Protein AF-A0A7V0L2V2-F1 (afdb_monomer_lite)

Radius of gyration: 18.56 Å; chains: 1; bounding box: 38×18×70 Å

Sequence (93 aa):
MKPWHVLIFVFLFFSISALQAAEKKVVRVKLQNQPIEVVKRFYKLDPDLLTETPKGGTVDVLVTGGQLKKIKALNLQTSVLIPDAAAFAKTLR

pLDDT: mean 74.45, std 14.94, range [39.34, 89.12]

Foldseek 3Di:
DDPVVVVVVVVVVVVVVVVLFDQWFKKKWAQPPPPPVLVVVLVVLVFAWPDDDPPRGITITTDHPVVVVVNVVSVIDMDTPGRGPVVVVVVVD

Structure (mmCIF, N/CA/C/O backbone):
data_AF-A0A7V0L2V2-F1
#
_entry.id   AF-A0A7V0L2V2-F1
#
loop_
_atom_site.group_PDB
_atom_site.id
_atom_site.type_symbol
_atom_site.label_atom_id
_atom_site.label_alt_id
_atom_site.label_comp_id
_atom_site.label_asym_id
_atom_site.label_entity_id
_atom_site.label_seq_id
_atom_site.pdbx_PDB_ins_code
_atom_site.Cartn_x
_atom_site.Cartn_y
_atom_site.Cartn_z
_atom_site.occupancy
_atom_site.B_iso_or_equiv
_atom_site.auth_seq_id
_atom_site.auth_comp_id
_atom_site.auth_asym_id
_atom_site.auth_atom_id
_atom_site.pdbx_PDB_model_num
ATOM 1 N N . MET A 1 1 ? -0.075 1.539 -54.232 1.00 48.47 1 MET A N 1
ATOM 2 C CA . MET A 1 1 ? -0.077 2.397 -53.026 1.00 48.47 1 MET A CA 1
ATOM 3 C C . MET A 1 1 ? -0.139 1.474 -51.813 1.00 48.47 1 MET A C 1
ATOM 5 O O . MET A 1 1 ? -1.118 0.759 -51.666 1.00 48.47 1 MET A O 1
ATOM 9 N N . LYS A 1 2 ? 0.975 1.331 -51.078 1.00 52.41 2 LYS A N 1
ATOM 10 C CA . LYS A 1 2 ? 1.199 0.271 -50.073 1.00 52.41 2 LYS A CA 1
ATOM 11 C C . LYS A 1 2 ? 0.748 0.747 -48.680 1.00 52.41 2 LYS A C 1
ATOM 13 O O . LYS A 1 2 ? 1.234 1.789 -48.247 1.00 52.41 2 LYS A O 1
ATOM 18 N N . PRO A 1 3 ? -0.093 -0.006 -47.948 1.00 54.25 3 PRO A N 1
ATOM 19 C CA . PRO A 1 3 ? -0.592 0.352 -46.616 1.00 54.25 3 PRO A CA 1
ATOM 20 C C . PRO A 1 3 ? 0.463 0.101 -45.519 1.00 54.25 3 PRO A C 1
ATOM 22 O O . PRO A 1 3 ? 0.165 -0.424 -44.451 1.00 54.25 3 PRO A O 1
ATOM 25 N N . TRP A 1 4 ? 1.731 0.433 -45.782 1.00 52.62 4 TRP A N 1
ATOM 26 C CA . TRP A 1 4 ? 2.852 0.104 -44.893 1.00 52.62 4 TRP A CA 1
ATOM 27 C C . TRP A 1 4 ? 2.882 1.000 -43.642 1.00 52.62 4 TRP A C 1
ATOM 29 O O . TRP A 1 4 ? 3.365 0.597 -42.589 1.00 52.62 4 TRP A O 1
ATOM 39 N N . HIS A 1 5 ? 2.313 2.205 -43.712 1.00 56.41 5 HIS A N 1
ATOM 40 C CA . HIS A 1 5 ? 2.392 3.179 -42.617 1.00 56.41 5 HIS A CA 1
ATOM 41 C C . HIS A 1 5 ? 1.417 2.915 -41.458 1.00 56.41 5 HIS A C 1
ATOM 43 O O . HIS A 1 5 ? 1.651 3.393 -40.352 1.00 56.41 5 HIS A O 1
ATOM 49 N N . VAL A 1 6 ? 0.362 2.120 -41.669 1.00 56.91 6 VAL A N 1
ATOM 50 C CA . VAL A 1 6 ? -0.649 1.852 -40.628 1.00 56.91 6 VAL A CA 1
ATOM 51 C C . VAL A 1 6 ? -0.130 0.856 -39.583 1.00 56.91 6 VAL A C 1
ATOM 53 O O . VAL A 1 6 ? -0.382 1.018 -38.393 1.00 56.91 6 VAL A O 1
ATOM 56 N N . LEU A 1 7 ? 0.673 -0.129 -39.998 1.00 53.81 7 LEU A N 1
ATOM 57 C CA . LEU A 1 7 ? 1.238 -1.148 -39.101 1.00 53.81 7 LEU A CA 1
ATOM 58 C C . LEU A 1 7 ? 2.255 -0.578 -38.098 1.00 53.81 7 LEU A C 1
ATOM 60 O O . LEU A 1 7 ? 2.359 -1.073 -36.978 1.00 53.81 7 LEU A O 1
ATOM 64 N N . ILE A 1 8 ? 2.969 0.487 -38.470 1.00 57.38 8 ILE A N 1
ATOM 65 C CA . ILE A 1 8 ? 4.005 1.102 -37.625 1.00 57.38 8 ILE A CA 1
ATOM 66 C C . ILE A 1 8 ? 3.377 1.880 -36.455 1.00 57.38 8 ILE A C 1
ATOM 68 O O . ILE A 1 8 ? 3.891 1.835 -35.338 1.00 57.38 8 ILE A O 1
ATOM 72 N N . PHE A 1 9 ? 2.230 2.532 -36.668 1.00 53.19 9 PHE A N 1
ATOM 73 C CA . PHE A 1 9 ? 1.543 3.294 -35.617 1.00 53.19 9 PHE A CA 1
ATOM 74 C C . PHE A 1 9 ? 0.949 2.407 -34.514 1.00 53.19 9 PHE A C 1
ATOM 76 O O . PHE A 1 9 ? 0.969 2.786 -33.343 1.00 53.19 9 PHE A O 1
ATOM 83 N N . VAL A 1 10 ? 0.477 1.206 -34.858 1.00 55.44 10 VAL A N 1
ATOM 84 C CA . VAL A 1 10 ? -0.078 0.257 -33.877 1.00 55.44 10 VAL A CA 1
ATOM 85 C C . VAL A 1 10 ? 1.021 -0.313 -32.968 1.00 55.44 10 VAL A C 1
ATOM 87 O O . VAL A 1 10 ? 0.808 -0.471 -31.767 1.00 55.44 10 VAL A O 1
ATOM 90 N N . PHE A 1 11 ? 2.223 -0.552 -33.504 1.00 52.00 11 PHE A N 1
ATOM 91 C CA . PHE A 1 11 ? 3.349 -1.088 -32.727 1.00 52.00 11 PHE A CA 1
ATOM 92 C C . PHE A 1 11 ? 3.929 -0.075 -31.724 1.00 52.00 11 PHE A C 1
ATOM 94 O O . PHE A 1 11 ? 4.327 -0.440 -30.615 1.00 52.00 11 PHE A O 1
ATOM 101 N N . LEU A 1 12 ? 3.934 1.212 -32.085 1.00 53.44 12 LEU A N 1
ATOM 102 C CA . LEU A 1 12 ? 4.422 2.287 -31.216 1.00 53.44 12 LEU A CA 1
ATOM 103 C C . LEU A 1 12 ? 3.475 2.576 -30.044 1.00 53.44 12 LEU A C 1
ATOM 105 O O . LEU A 1 12 ? 3.948 2.841 -28.942 1.00 53.44 12 LEU A O 1
ATOM 109 N N . PHE A 1 13 ? 2.159 2.446 -30.231 1.00 49.81 13 PHE A N 1
ATOM 110 C CA . PHE A 1 13 ? 1.197 2.644 -29.140 1.00 49.81 13 PHE A CA 1
ATOM 111 C C . PHE A 1 13 ? 1.240 1.513 -28.097 1.00 49.81 13 PHE A C 1
ATOM 113 O O . PHE A 1 13 ? 1.104 1.770 -26.902 1.00 49.81 13 PHE A O 1
ATOM 120 N N . PHE A 1 14 ? 1.501 0.272 -28.525 1.00 47.97 14 PHE A N 1
ATOM 121 C CA . PHE A 1 14 ? 1.580 -0.885 -27.623 1.00 47.97 14 PHE A CA 1
ATOM 122 C C . PHE A 1 14 ? 2.814 -0.866 -26.706 1.00 47.97 14 PHE A C 1
ATOM 124 O O . PHE A 1 14 ? 2.770 -1.399 -25.598 1.00 47.97 14 PHE A O 1
ATOM 131 N N . SER A 1 15 ? 3.903 -0.215 -27.128 1.00 40.69 15 SER A N 1
ATOM 132 C CA . SER A 1 15 ? 5.137 -0.132 -26.331 1.00 40.69 15 SER A CA 1
ATOM 133 C C . SER A 1 15 ? 5.054 0.855 -25.156 1.00 40.69 15 SER A C 1
ATOM 135 O O . SER A 1 15 ? 5.777 0.697 -24.176 1.00 40.69 15 SER A O 1
ATOM 137 N N . ILE A 1 16 ? 4.167 1.857 -25.202 1.00 50.22 16 ILE A N 1
ATOM 138 C CA . ILE A 1 16 ? 4.101 2.907 -24.165 1.00 50.22 16 ILE A CA 1
ATOM 139 C C . ILE A 1 16 ? 3.335 2.417 -22.923 1.00 50.22 16 ILE A C 1
ATOM 141 O O . ILE A 1 16 ? 3.682 2.755 -21.790 1.00 50.22 16 ILE A O 1
ATOM 145 N N . SER A 1 17 ? 2.320 1.567 -23.103 1.00 39.34 17 SER A N 1
ATOM 146 C CA . SER A 1 17 ? 1.475 1.092 -21.996 1.00 39.34 17 SER A CA 1
ATOM 147 C C . SER A 1 17 ? 2.166 0.091 -21.064 1.00 39.34 17 SER A C 1
ATOM 149 O O . SER A 1 17 ? 1.749 -0.049 -19.915 1.00 39.34 17 SER A O 1
ATOM 151 N N . ALA A 1 18 ? 3.240 -0.567 -21.509 1.00 47.56 18 ALA A N 1
ATOM 152 C CA . ALA A 1 18 ? 3.996 -1.500 -20.673 1.00 47.56 18 ALA A CA 1
ATOM 153 C C . ALA A 1 18 ? 4.837 -0.791 -19.595 1.00 47.56 18 ALA A C 1
ATOM 155 O O . ALA A 1 18 ? 5.084 -1.367 -18.537 1.00 47.56 18 ALA A O 1
ATOM 156 N N . LEU A 1 19 ? 5.234 0.469 -19.820 1.00 48.97 19 LEU A N 1
ATOM 157 C CA . LEU A 1 19 ? 6.080 1.210 -18.880 1.00 48.97 19 LEU A CA 1
ATOM 158 C C . LEU A 1 19 ? 5.280 1.804 -17.709 1.00 48.97 19 LEU A C 1
ATOM 160 O O . LEU A 1 19 ? 5.752 1.824 -16.577 1.00 48.97 19 LEU A O 1
ATOM 164 N N . GLN A 1 20 ? 4.028 2.210 -17.945 1.00 45.69 20 GLN A N 1
ATOM 165 C CA . GLN A 1 20 ? 3.149 2.729 -16.887 1.00 45.69 20 GLN A CA 1
ATOM 166 C C . GLN A 1 20 ? 2.575 1.644 -15.963 1.00 45.69 20 GLN A C 1
ATOM 168 O O . GLN A 1 20 ? 2.111 1.954 -14.864 1.00 45.69 20 GLN A O 1
ATOM 173 N N . ALA A 1 21 ? 2.592 0.377 -16.382 1.00 50.28 21 ALA A N 1
ATOM 174 C CA . ALA A 1 21 ? 1.961 -0.717 -15.646 1.00 50.28 21 ALA A CA 1
ATOM 175 C C . ALA A 1 21 ? 2.791 -1.237 -14.453 1.00 50.28 21 ALA A C 1
ATOM 177 O O . ALA A 1 21 ? 2.245 -1.949 -13.611 1.00 50.28 21 ALA A O 1
ATOM 178 N N . ALA A 1 22 ? 4.073 -0.871 -14.339 1.00 58.44 22 ALA A N 1
ATOM 179 C CA . ALA A 1 22 ? 4.986 -1.482 -13.367 1.00 58.44 22 ALA A CA 1
ATOM 180 C C . ALA A 1 22 ? 5.802 -0.496 -12.510 1.00 58.44 22 ALA A C 1
ATOM 182 O O . ALA A 1 22 ? 6.713 -0.925 -11.804 1.00 58.44 22 ALA A O 1
ATOM 183 N N . GLU A 1 23 ? 5.482 0.803 -12.501 1.00 72.94 23 GLU A N 1
ATOM 184 C CA . GLU A 1 23 ? 6.066 1.714 -11.508 1.00 72.94 23 GLU A CA 1
ATOM 185 C C . GLU A 1 23 ? 5.490 1.405 -10.121 1.00 72.94 23 GLU A C 1
ATOM 187 O O . GLU A 1 23 ? 4.381 1.828 -9.763 1.00 72.94 23 GLU A O 1
ATOM 192 N N . LYS A 1 24 ? 6.245 0.632 -9.337 1.00 83.81 24 LYS A N 1
ATOM 193 C CA . LYS A 1 24 ? 5.960 0.412 -7.921 1.00 83.81 24 LYS A CA 1
ATOM 194 C C . LYS A 1 24 ? 6.392 1.643 -7.125 1.00 83.81 24 LYS A C 1
ATOM 196 O O . LYS A 1 24 ? 7.496 2.156 -7.304 1.00 83.81 24 LYS A O 1
ATOM 201 N N . LYS A 1 25 ? 5.517 2.109 -6.240 1.00 87.75 25 LYS A N 1
ATOM 202 C CA . LYS A 1 25 ? 5.697 3.304 -5.407 1.00 87.75 25 LYS A CA 1
ATOM 203 C C . LYS A 1 25 ? 5.590 2.900 -3.952 1.00 87.75 25 LYS A C 1
ATOM 205 O O . LYS A 1 25 ? 4.762 2.055 -3.621 1.00 87.75 25 LYS A O 1
ATOM 210 N N . VAL A 1 26 ? 6.384 3.516 -3.088 1.00 87.38 26 VAL A N 1
ATOM 211 C CA . VAL A 1 26 ? 6.227 3.339 -1.642 1.00 87.38 26 VAL A CA 1
ATOM 212 C C . VAL A 1 26 ? 5.340 4.447 -1.115 1.00 87.38 26 VAL A C 1
ATOM 214 O O . VAL A 1 26 ? 5.619 5.635 -1.306 1.00 87.38 26 VAL A O 1
ATOM 217 N N . VAL A 1 27 ? 4.257 4.055 -0.461 1.00 88.56 27 VAL A N 1
ATOM 218 C CA . VAL A 1 27 ? 3.228 4.957 0.038 1.00 88.56 27 VAL A CA 1
ATOM 219 C C . VAL A 1 27 ? 2.993 4.667 1.507 1.00 88.56 27 VAL A C 1
ATOM 221 O O . VAL A 1 27 ? 2.721 3.538 1.891 1.00 88.56 27 VAL A O 1
ATOM 224 N N . ARG A 1 28 ? 3.049 5.710 2.327 1.00 89.12 28 ARG A N 1
ATOM 225 C CA . ARG A 1 28 ? 2.620 5.670 3.718 1.00 89.12 28 ARG A CA 1
ATOM 226 C C . ARG A 1 28 ? 1.117 5.849 3.784 1.00 89.12 28 ARG A C 1
ATOM 228 O O . ARG A 1 28 ? 0.596 6.862 3.320 1.00 89.12 28 ARG A O 1
ATOM 235 N N . VAL A 1 29 ? 0.425 4.899 4.388 1.00 88.62 29 VAL A N 1
ATOM 236 C CA . VAL A 1 29 ? -1.023 4.916 4.589 1.00 88.62 29 VAL A CA 1
ATOM 237 C C . VAL A 1 29 ? -1.300 5.079 6.073 1.00 88.62 29 VAL A C 1
ATOM 239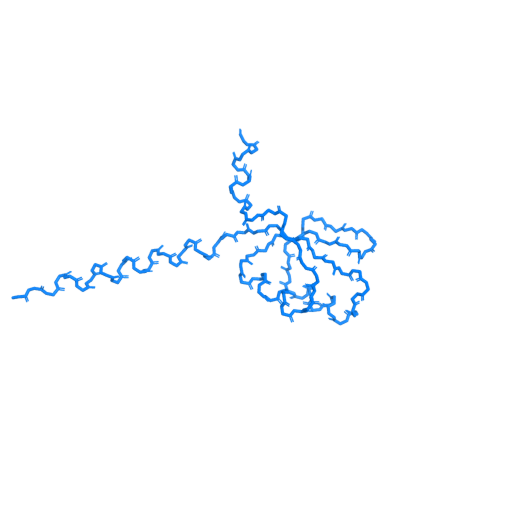 O O . VAL A 1 29 ? -0.838 4.288 6.893 1.00 88.62 29 VAL A O 1
ATOM 242 N N . LYS A 1 30 ? -2.055 6.114 6.443 1.00 87.69 30 LYS A N 1
ATOM 243 C CA . LYS A 1 30 ? -2.460 6.338 7.831 1.00 87.69 30 LYS A CA 1
ATOM 244 C C . LYS A 1 30 ? -3.760 5.592 8.114 1.00 87.69 30 LYS A C 1
ATOM 246 O O . LYS A 1 30 ? -4.815 5.955 7.598 1.00 87.69 30 LYS A O 1
ATOM 251 N N . LEU A 1 31 ? -3.661 4.561 8.948 1.00 84.75 31 LEU A N 1
ATOM 252 C CA . LEU A 1 31 ? -4.796 3.756 9.410 1.00 84.75 31 LEU A CA 1
ATOM 253 C C . LEU A 1 31 ? -5.314 4.220 10.782 1.00 84.75 31 LEU A C 1
ATOM 255 O O . LEU A 1 31 ? -6.386 3.798 11.212 1.00 84.75 31 LEU A O 1
ATOM 259 N N . GLN A 1 32 ? -4.595 5.132 11.444 1.00 84.44 32 GLN A N 1
ATOM 260 C CA . GLN A 1 32 ? -5.004 5.702 12.724 1.00 84.44 32 GLN A CA 1
ATOM 261 C C . GLN A 1 32 ? -6.367 6.395 12.623 1.00 84.44 32 GLN A C 1
ATOM 263 O O . GLN A 1 32 ? -6.582 7.208 11.723 1.00 84.44 32 GLN A O 1
ATOM 268 N N . ASN A 1 33 ? -7.248 6.134 13.592 1.00 82.31 33 ASN A N 1
ATOM 269 C CA . ASN A 1 33 ? -8.594 6.713 13.693 1.00 82.31 33 ASN A CA 1
ATOM 270 C C . ASN A 1 33 ? -9.499 6.434 12.479 1.00 82.31 33 ASN A C 1
ATOM 272 O O . ASN A 1 33 ? -10.508 7.112 12.298 1.00 82.31 33 ASN A O 1
ATOM 276 N N . GLN A 1 34 ? -9.153 5.447 11.647 1.00 85.00 34 GLN A N 1
ATOM 277 C CA . GLN A 1 34 ? -9.995 5.025 10.535 1.00 85.00 34 GLN A CA 1
ATOM 278 C C . GLN A 1 34 ? -11.032 3.998 11.002 1.00 85.00 34 GLN A C 1
ATOM 280 O O . GLN A 1 34 ? -10.754 3.208 11.910 1.00 85.00 34 GLN A O 1
ATOM 285 N N . PRO A 1 35 ? -12.224 3.959 10.379 1.00 86.81 35 PRO A N 1
ATOM 286 C CA . PRO A 1 35 ? -13.219 2.947 10.694 1.00 86.81 35 PRO A CA 1
ATOM 287 C C . PRO A 1 35 ? -12.649 1.545 10.464 1.00 86.81 35 PRO A C 1
ATOM 289 O O . PRO A 1 35 ? -12.005 1.286 9.444 1.00 86.81 35 PRO A O 1
ATOM 292 N N . ILE A 1 36 ? -12.952 0.611 11.370 1.00 84.50 36 ILE A N 1
ATOM 293 C CA . ILE A 1 36 ? -12.477 -0.784 11.298 1.00 84.50 36 ILE A CA 1
ATOM 294 C C . ILE A 1 36 ? -12.815 -1.421 9.940 1.00 84.50 36 ILE A C 1
ATOM 296 O O . ILE A 1 36 ? -12.038 -2.210 9.406 1.00 84.50 36 ILE A O 1
ATOM 300 N N . GLU A 1 37 ? -13.957 -1.068 9.348 1.00 86.94 37 GLU A N 1
ATOM 301 C CA . GLU A 1 37 ? -14.361 -1.570 8.035 1.00 86.94 37 GLU 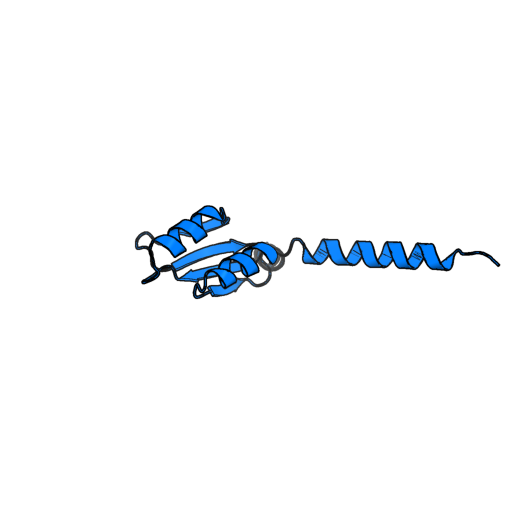A CA 1
ATOM 302 C C . GLU A 1 37 ? -13.426 -1.108 6.906 1.00 86.94 37 GLU A C 1
ATOM 304 O O . GLU A 1 37 ? -13.064 -1.906 6.041 1.00 86.94 37 GLU A O 1
ATOM 309 N N . VAL A 1 38 ? -12.980 0.150 6.938 1.00 85.69 38 VAL A N 1
ATOM 310 C CA . VAL A 1 38 ? -12.035 0.709 5.958 1.00 85.69 38 VAL A CA 1
ATOM 311 C C . VAL A 1 38 ? -10.677 0.027 6.095 1.00 85.69 38 VAL A C 1
ATOM 313 O O . VAL A 1 38 ? -10.089 -0.384 5.096 1.00 85.69 38 VAL A O 1
ATOM 316 N N . VAL A 1 39 ? -10.223 -0.183 7.332 1.00 84.75 39 VAL A N 1
ATOM 317 C CA . VAL A 1 39 ? -8.978 -0.905 7.629 1.00 84.75 39 VAL A CA 1
ATOM 318 C C . VAL A 1 39 ? -9.050 -2.351 7.124 1.00 84.75 39 VAL A C 1
ATOM 320 O O . VAL A 1 39 ? -8.137 -2.818 6.448 1.00 84.75 39 VAL A O 1
ATOM 323 N N . LYS A 1 40 ? -10.168 -3.055 7.347 1.00 84.56 40 LYS A N 1
ATOM 324 C CA . LYS A 1 40 ? -10.381 -4.404 6.795 1.00 84.56 40 LYS A CA 1
ATOM 325 C C . LYS A 1 40 ? -10.359 -4.414 5.267 1.00 84.56 40 LYS A C 1
ATOM 327 O O . LYS A 1 40 ? -9.773 -5.316 4.677 1.00 84.56 40 LYS A O 1
ATOM 332 N N . ARG A 1 41 ? -10.993 -3.434 4.613 1.00 86.06 41 ARG A N 1
ATOM 333 C CA . ARG A 1 41 ? -10.972 -3.307 3.145 1.00 86.06 41 ARG A CA 1
ATOM 334 C C . ARG A 1 41 ? -9.566 -3.037 2.622 1.00 86.06 41 ARG A C 1
ATOM 336 O O . ARG A 1 41 ? -9.216 -3.590 1.590 1.00 86.06 41 ARG A O 1
ATOM 343 N N . PHE A 1 42 ? -8.769 -2.249 3.339 1.00 86.25 42 PHE A N 1
ATOM 344 C CA . PHE A 1 42 ? -7.371 -2.000 3.006 1.00 86.25 42 PHE A CA 1
ATOM 345 C C . PHE A 1 42 ? -6.539 -3.286 3.026 1.00 86.25 42 PHE A C 1
ATOM 347 O O . PHE A 1 42 ? -5.915 -3.601 2.020 1.00 86.25 42 PHE A O 1
ATOM 354 N N . TYR A 1 43 ? -6.603 -4.081 4.099 1.00 83.56 43 TYR A N 1
ATOM 355 C CA . TYR A 1 43 ? -5.879 -5.360 4.159 1.00 83.56 43 TYR A CA 1
ATOM 356 C C . TYR A 1 43 ? -6.399 -6.396 3.150 1.00 83.56 43 TYR A C 1
ATOM 358 O O . TYR A 1 43 ? -5.624 -7.193 2.637 1.00 83.56 43 TYR A O 1
ATOM 366 N N . LYS A 1 44 ? -7.685 -6.348 2.773 1.00 85.94 44 LYS A N 1
ATOM 367 C CA . LYS A 1 44 ? -8.233 -7.174 1.677 1.00 85.94 44 LYS A CA 1
ATOM 368 C C . LYS A 1 44 ? -7.665 -6.839 0.294 1.00 85.94 44 LYS A C 1
ATOM 370 O O . LYS A 1 44 ? -7.845 -7.636 -0.621 1.00 85.94 44 LYS A O 1
ATOM 375 N N . LEU A 1 45 ? -7.040 -5.673 0.109 1.00 80.56 45 LEU A N 1
ATOM 376 C CA . LEU A 1 45 ? -6.365 -5.331 -1.148 1.00 80.56 45 LEU A CA 1
ATOM 377 C C . LEU A 1 45 ? -5.019 -6.051 -1.313 1.00 80.56 45 LEU A C 1
ATOM 379 O O . LEU A 1 45 ? -4.399 -5.871 -2.361 1.00 80.56 45 LEU A O 1
ATOM 383 N N . ASP A 1 46 ? -4.600 -6.816 -0.299 1.00 79.69 46 ASP A N 1
ATOM 384 C CA . ASP A 1 46 ? -3.315 -7.513 -0.219 1.00 79.69 46 ASP A CA 1
ATOM 385 C C . ASP A 1 46 ? -2.132 -6.597 -0.604 1.00 79.69 46 ASP A C 1
ATOM 387 O O . ASP A 1 46 ? -1.429 -6.839 -1.591 1.00 79.69 46 ASP A O 1
ATOM 391 N N . PRO A 1 47 ? -1.987 -5.432 0.067 1.00 78.94 47 PRO A N 1
ATOM 392 C CA . PRO A 1 47 ? -0.887 -4.521 -0.215 1.00 78.94 47 PRO A CA 1
ATOM 393 C C . PRO A 1 47 ? 0.438 -5.133 0.253 1.00 78.94 47 PRO A C 1
ATOM 395 O O . PRO A 1 47 ? 0.498 -5.748 1.310 1.00 78.94 47 PRO A O 1
ATOM 398 N N . ASP A 1 48 ? 1.511 -4.912 -0.503 1.00 84.00 48 ASP A N 1
ATOM 399 C CA . ASP A 1 48 ? 2.849 -5.397 -0.154 1.00 84.00 48 ASP A CA 1
ATOM 400 C C . ASP A 1 48 ? 3.419 -4.521 0.980 1.00 84.00 48 ASP A C 1
ATOM 402 O O . ASP A 1 48 ? 3.800 -3.364 0.768 1.00 84.00 48 ASP A O 1
ATOM 406 N N . LEU A 1 49 ? 3.341 -5.016 2.217 1.00 80.88 49 LEU A N 1
ATOM 407 C CA . LEU A 1 49 ? 3.651 -4.266 3.435 1.00 80.88 49 LEU A CA 1
ATOM 408 C C . LEU A 1 49 ? 5.169 -4.213 3.654 1.00 80.88 49 LEU A C 1
ATOM 410 O O . LEU A 1 49 ? 5.815 -5.239 3.840 1.00 80.88 49 LEU A O 1
ATOM 414 N N . LEU A 1 50 ? 5.744 -3.007 3.673 1.00 79.56 50 LEU A N 1
ATOM 415 C CA . LEU A 1 50 ? 7.173 -2.802 3.938 1.00 79.56 50 LEU A CA 1
ATOM 416 C C . LEU A 1 50 ? 7.452 -2.579 5.423 1.00 79.56 50 LEU A C 1
ATOM 418 O O . LEU A 1 50 ? 8.461 -3.043 5.948 1.00 79.56 50 LEU A O 1
ATOM 422 N N . THR A 1 51 ? 6.561 -1.857 6.103 1.00 75.69 51 THR A N 1
ATOM 423 C CA . THR A 1 51 ? 6.612 -1.672 7.553 1.00 75.69 51 THR A CA 1
ATOM 424 C C . THR A 1 51 ? 5.207 -1.641 8.132 1.00 75.69 51 THR A C 1
ATOM 426 O O . THR A 1 51 ? 4.368 -0.814 7.772 1.00 75.69 51 THR A O 1
ATOM 429 N N . GLU A 1 52 ? 4.965 -2.524 9.094 1.00 64.88 52 GLU A N 1
ATOM 430 C CA . GLU A 1 52 ? 3.787 -2.475 9.949 1.00 64.88 52 GLU A CA 1
ATOM 431 C C . GLU A 1 52 ? 4.180 -1.800 11.263 1.00 64.88 52 GLU A C 1
ATOM 433 O O . GLU A 1 52 ? 5.003 -2.322 12.017 1.00 64.88 52 GLU A O 1
ATOM 438 N N . THR A 1 53 ? 3.623 -0.622 11.571 1.00 60.75 53 THR A N 1
ATOM 439 C CA . THR A 1 53 ? 3.760 -0.126 12.946 1.00 60.75 53 THR A CA 1
ATOM 440 C C . THR A 1 53 ? 2.832 -0.923 13.866 1.00 60.75 53 THR A C 1
ATOM 442 O O . THR A 1 53 ? 1.627 -0.987 13.611 1.00 60.75 53 THR A O 1
ATOM 445 N N . PRO A 1 54 ? 3.332 -1.449 15.000 1.00 53.97 54 PRO A N 1
ATOM 446 C CA . PRO A 1 54 ? 2.579 -2.340 15.891 1.00 53.97 54 PRO A CA 1
ATOM 447 C C . PRO A 1 54 ? 1.391 -1.675 16.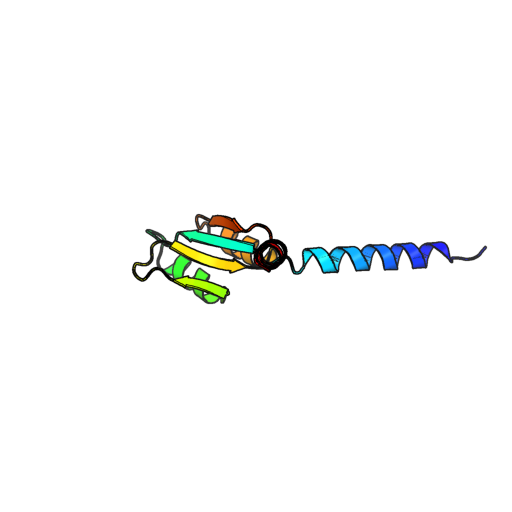613 1.00 53.97 54 PRO A C 1
ATOM 449 O O . PRO A 1 54 ? 0.710 -2.311 17.409 1.00 53.97 54 PRO A O 1
ATOM 452 N N . LYS A 1 55 ? 1.124 -0.387 16.362 1.00 56.28 55 LYS A N 1
ATOM 453 C CA . LYS A 1 55 ? 0.055 0.394 17.005 1.00 56.28 55 LYS A CA 1
ATOM 454 C C . LYS A 1 55 ? -0.916 1.034 16.008 1.00 56.28 55 LYS A C 1
ATOM 456 O O . LYS A 1 55 ? -1.440 2.111 16.276 1.00 56.28 55 LYS A O 1
ATOM 461 N N . GLY A 1 56 ? -1.132 0.402 14.848 1.00 60.72 56 GLY A N 1
ATOM 462 C CA . GLY A 1 56 ? -2.225 0.750 13.924 1.00 60.72 56 GLY A CA 1
ATOM 463 C C . GLY A 1 56 ? -2.199 2.190 13.396 1.00 60.72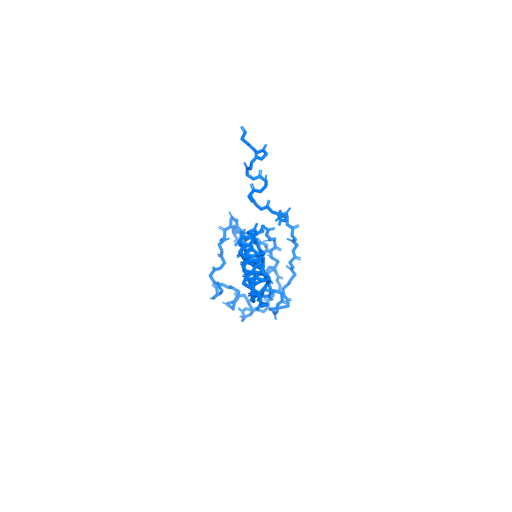 56 GLY A C 1
ATOM 464 O O . GLY A 1 56 ? -3.228 2.716 12.980 1.00 60.72 56 GLY A O 1
ATOM 465 N N . GLY A 1 57 ? -1.042 2.852 13.456 1.00 73.94 57 GLY A N 1
ATOM 466 C CA . GLY A 1 57 ? -0.926 4.276 13.171 1.00 73.94 57 GLY A CA 1
ATOM 467 C C . GLY A 1 57 ? -0.750 4.538 11.681 1.00 73.94 57 GLY A C 1
ATOM 468 O O . GLY A 1 57 ? -1.591 5.154 11.021 1.00 73.94 57 GLY A O 1
ATOM 469 N N . THR A 1 58 ? 0.361 4.044 11.147 1.00 83.81 58 THR A N 1
ATOM 470 C CA . THR A 1 58 ? 0.791 4.259 9.764 1.00 83.81 58 THR A CA 1
ATOM 471 C C . THR A 1 58 ? 1.497 3.024 9.235 1.00 83.81 58 THR A C 1
ATOM 473 O O . THR A 1 58 ? 2.322 2.436 9.931 1.00 83.81 58 THR A O 1
ATOM 476 N N . VAL A 1 59 ? 1.203 2.653 8.001 1.00 86.94 59 VAL A N 1
ATOM 477 C CA . VAL A 1 59 ? 1.774 1.477 7.348 1.00 86.94 59 VAL A CA 1
ATOM 478 C C . VAL A 1 59 ? 2.415 1.933 6.049 1.00 86.94 59 VAL A C 1
ATOM 480 O O . VAL A 1 59 ? 1.766 2.642 5.276 1.00 86.94 59 VAL A O 1
ATOM 483 N N . ASP A 1 60 ? 3.670 1.564 5.811 1.00 88.12 60 ASP A N 1
ATOM 484 C CA . ASP A 1 60 ? 4.317 1.845 4.531 1.00 88.12 60 ASP A CA 1
ATOM 485 C C . ASP A 1 60 ? 4.121 0.640 3.614 1.00 88.12 60 ASP A C 1
ATOM 487 O O . ASP A 1 60 ? 4.425 -0.495 3.981 1.00 88.12 60 ASP A O 1
ATOM 491 N N . VAL A 1 61 ? 3.582 0.890 2.423 1.00 88.56 61 VAL A N 1
ATOM 492 C CA . VAL A 1 61 ? 3.201 -0.147 1.464 1.00 88.56 61 VAL A CA 1
ATOM 493 C C . VAL A 1 61 ? 3.810 0.110 0.100 1.00 88.56 61 VAL A C 1
ATOM 495 O O . VAL A 1 61 ? 3.828 1.244 -0.389 1.00 88.56 61 VAL A O 1
ATOM 498 N N . LEU A 1 62 ? 4.290 -0.953 -0.532 1.00 88.00 62 LEU A N 1
ATOM 499 C CA . LEU A 1 62 ? 4.711 -0.958 -1.919 1.00 88.00 62 LEU A CA 1
ATOM 500 C C . LEU A 1 62 ? 3.489 -1.232 -2.797 1.00 88.00 62 LEU A C 1
ATOM 502 O O . LEU A 1 62 ? 2.851 -2.278 -2.722 1.00 88.00 62 LEU A O 1
ATOM 506 N N . VAL A 1 63 ? 3.130 -0.264 -3.630 1.00 86.81 63 VAL A N 1
ATOM 507 C CA . VAL A 1 63 ? 1.902 -0.320 -4.426 1.00 86.81 63 VAL A CA 1
ATOM 508 C C . VAL A 1 63 ? 2.159 0.100 -5.859 1.00 86.81 63 VAL A C 1
ATOM 510 O O . VAL A 1 63 ? 2.938 1.007 -6.145 1.00 86.81 63 VAL A O 1
ATOM 513 N N . THR A 1 64 ? 1.462 -0.542 -6.786 1.00 85.56 64 THR A N 1
ATOM 514 C CA . THR A 1 64 ? 1.396 -0.081 -8.178 1.00 85.56 64 THR A CA 1
ATOM 515 C C . THR A 1 64 ? 0.476 1.135 -8.305 1.00 85.56 64 THR A C 1
ATOM 517 O O . THR A 1 64 ? -0.377 1.388 -7.447 1.00 85.56 64 THR A O 1
ATOM 520 N N . GLY A 1 65 ? 0.565 1.869 -9.419 1.00 80.44 65 GLY A N 1
ATOM 521 C CA . GLY A 1 65 ? -0.360 2.976 -9.705 1.00 80.44 65 GLY A CA 1
ATOM 522 C C . GLY A 1 65 ? -1.844 2.571 -9.659 1.00 80.44 65 GLY A C 1
ATOM 523 O O . GLY A 1 65 ? -2.685 3.344 -9.197 1.00 80.44 65 GLY A O 1
ATOM 524 N N . GLY A 1 66 ? -2.172 1.339 -10.070 1.00 83.56 66 GLY A N 1
ATOM 525 C CA . GLY A 1 66 ? -3.529 0.789 -9.988 1.00 83.56 66 GLY A CA 1
ATOM 526 C C . GLY A 1 66 ? -3.997 0.536 -8.550 1.00 83.56 66 GLY A C 1
ATOM 527 O O . GLY A 1 66 ? -5.122 0.892 -8.196 1.00 83.56 66 GLY A O 1
ATOM 528 N N . GLN A 1 67 ? -3.134 -0.020 -7.697 1.00 83.69 67 GLN A N 1
ATOM 529 C CA . GLN A 1 67 ? -3.432 -0.226 -6.273 1.00 83.69 67 GLN A CA 1
ATOM 530 C C . GLN A 1 67 ? -3.532 1.099 -5.513 1.00 83.69 67 GLN A C 1
ATOM 532 O O . GLN A 1 67 ? -4.441 1.266 -4.703 1.00 83.69 67 GLN A O 1
ATOM 537 N N . LEU A 1 68 ? -2.684 2.082 -5.830 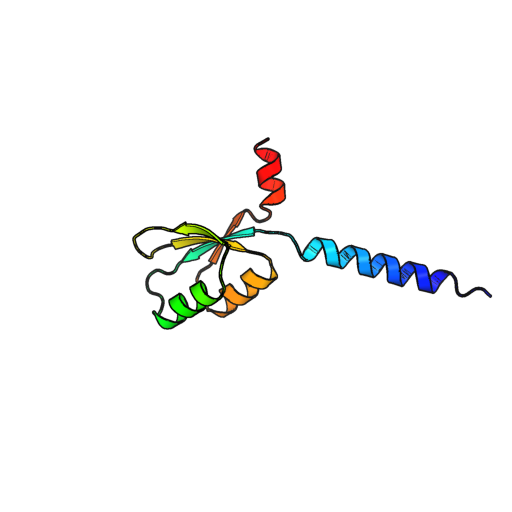1.00 84.44 68 LEU A N 1
ATOM 538 C CA . LEU A 1 68 ? -2.758 3.414 -5.231 1.00 84.44 68 LEU A CA 1
ATOM 539 C C . LEU A 1 68 ? -4.116 4.083 -5.489 1.00 84.44 68 LEU A C 1
ATOM 541 O O . LEU A 1 68 ? -4.678 4.694 -4.582 1.00 84.44 68 LEU A O 1
ATOM 545 N N . LYS A 1 69 ? -4.684 3.933 -6.695 1.00 86.00 69 LYS A N 1
ATOM 546 C CA . LYS A 1 69 ? -6.046 4.412 -6.991 1.00 86.00 69 LYS A CA 1
ATOM 547 C C . LYS A 1 69 ? -7.093 3.743 -6.093 1.00 86.00 69 LYS A C 1
ATOM 549 O O . LYS A 1 69 ? -7.958 4.437 -5.566 1.00 86.00 69 LYS A O 1
ATOM 554 N N . LYS A 1 70 ? -6.990 2.427 -5.872 1.00 87.38 70 LYS A N 1
ATOM 555 C CA . LYS A 1 70 ? -7.901 1.680 -4.984 1.00 87.38 70 LYS A CA 1
ATOM 556 C C . LYS A 1 70 ? -7.775 2.121 -3.523 1.00 87.38 70 LYS A C 1
ATOM 558 O O . LYS A 1 70 ? -8.792 2.300 -2.868 1.00 87.38 70 LYS A O 1
ATOM 563 N N . ILE A 1 71 ? -6.558 2.360 -3.032 1.00 85.81 71 ILE A N 1
ATOM 564 C CA . ILE A 1 71 ? -6.323 2.836 -1.657 1.00 85.81 71 ILE A CA 1
ATOM 565 C C . ILE A 1 71 ? -6.866 4.257 -1.471 1.00 85.81 71 ILE A C 1
ATOM 567 O O . ILE A 1 71 ? -7.531 4.531 -0.477 1.00 85.81 71 ILE A O 1
ATOM 571 N N . LYS A 1 72 ? -6.661 5.152 -2.445 1.00 85.12 72 LYS A N 1
ATOM 572 C CA . LYS A 1 72 ? -7.246 6.504 -2.410 1.00 85.12 72 LYS A CA 1
ATOM 573 C C . LYS A 1 72 ? -8.777 6.479 -2.415 1.00 85.12 72 LYS A C 1
ATOM 575 O O . LYS A 1 72 ? -9.394 7.295 -1.741 1.00 85.12 72 LYS A O 1
ATOM 580 N N . ALA A 1 73 ? -9.390 5.517 -3.108 1.00 87.88 73 ALA A N 1
ATOM 581 C CA . ALA A 1 73 ? -10.842 5.329 -3.097 1.00 87.88 73 ALA A CA 1
ATOM 582 C C . ALA A 1 73 ? -11.397 4.891 -1.726 1.00 87.88 73 ALA A C 1
ATOM 584 O O . ALA A 1 73 ? -12.586 5.056 -1.473 1.00 87.88 73 ALA A O 1
ATOM 585 N N . LEU A 1 74 ? -10.552 4.380 -0.821 1.00 85.25 74 LEU A N 1
ATOM 586 C CA . LEU A 1 74 ? -10.925 4.072 0.564 1.00 85.25 74 LEU A CA 1
ATOM 587 C C . LEU A 1 74 ? -10.942 5.312 1.477 1.00 85.25 74 LEU A C 1
ATOM 589 O O . LEU A 1 74 ? -11.163 5.171 2.676 1.00 85.25 74 LEU A O 1
ATOM 593 N N . ASN A 1 75 ? -10.713 6.513 0.930 1.00 85.25 75 ASN A N 1
ATOM 594 C CA . ASN A 1 75 ? -10.653 7.780 1.667 1.00 85.25 75 ASN A CA 1
ATOM 595 C C . ASN A 1 75 ? -9.598 7.787 2.795 1.00 85.25 75 ASN A C 1
ATOM 597 O O . ASN A 1 75 ? -9.739 8.452 3.821 1.00 85.25 75 ASN A O 1
ATOM 601 N N . LEU A 1 76 ? -8.528 7.012 2.600 1.00 85.31 76 LEU A N 1
ATOM 602 C CA . LEU A 1 76 ? -7.397 6.929 3.514 1.00 85.31 76 LEU A CA 1
ATOM 603 C C . LEU A 1 76 ? -6.404 8.059 3.236 1.00 85.31 76 LEU A C 1
ATOM 605 O O . LEU A 1 76 ? -6.138 8.402 2.083 1.00 85.31 76 LEU A O 1
ATOM 609 N N . GLN A 1 77 ? -5.798 8.602 4.292 1.00 85.62 77 GLN A N 1
ATOM 610 C CA . GLN A 1 77 ? -4.694 9.545 4.131 1.00 85.62 77 GLN A CA 1
ATOM 611 C C . GLN A 1 77 ? -3.456 8.787 3.647 1.00 85.62 77 GLN A C 1
ATOM 613 O O . GLN A 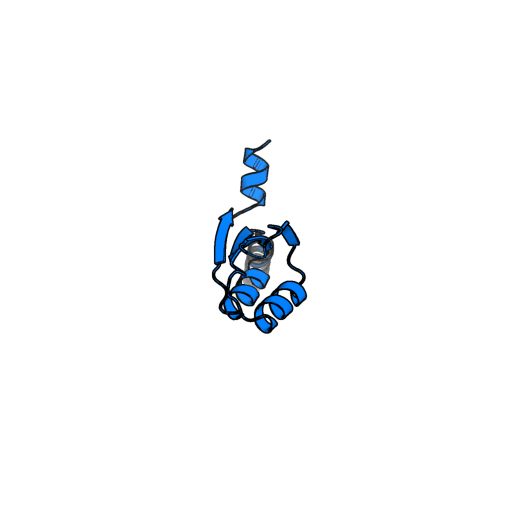1 77 ? -2.942 7.907 4.341 1.00 85.62 77 GLN A O 1
ATOM 618 N N . THR A 1 78 ? -2.985 9.138 2.451 1.00 87.75 78 THR A N 1
ATOM 619 C CA . THR A 1 78 ? -1.810 8.531 1.819 1.00 87.75 78 THR A CA 1
ATOM 620 C C . THR A 1 78 ? -0.744 9.580 1.528 1.00 87.75 78 THR A C 1
ATOM 622 O O . THR A 1 78 ? -1.056 10.587 0.891 1.00 87.75 78 THR A O 1
ATOM 625 N N . SER A 1 79 ? 0.507 9.300 1.879 1.00 87.12 79 SER A N 1
ATOM 626 C CA . SER A 1 79 ? 1.673 10.114 1.517 1.00 87.12 79 SER A CA 1
ATOM 627 C C . SER A 1 79 ? 2.643 9.283 0.687 1.00 87.12 79 SER A C 1
ATOM 629 O O . SER A 1 79 ? 3.042 8.199 1.101 1.00 87.12 79 SER A O 1
ATOM 631 N N . VAL A 1 80 ? 3.032 9.771 -0.490 1.00 87.25 80 VAL A N 1
ATOM 632 C CA . VAL A 1 80 ? 4.031 9.088 -1.325 1.00 87.25 80 VAL A CA 1
ATOM 633 C C . VAL A 1 80 ? 5.410 9.340 -0.719 1.00 87.25 80 VAL A C 1
ATOM 635 O O . VAL A 1 80 ? 5.821 10.491 -0.614 1.00 87.25 80 VAL A O 1
ATOM 638 N N . LEU A 1 81 ? 6.099 8.277 -0.303 1.00 85.25 81 LEU A N 1
ATOM 639 C CA . LEU A 1 81 ? 7.465 8.355 0.219 1.00 85.25 81 LEU A CA 1
ATOM 640 C C . LEU A 1 81 ? 8.485 8.191 -0.904 1.00 85.25 81 LEU A C 1
ATOM 642 O O . LEU A 1 81 ? 9.450 8.943 -0.980 1.00 85.25 81 LEU A O 1
ATOM 646 N N . ILE A 1 82 ? 8.252 7.216 -1.786 1.00 85.94 82 ILE A N 1
ATOM 647 C CA . ILE A 1 82 ? 9.143 6.915 -2.906 1.00 85.94 82 ILE A CA 1
ATOM 648 C C . ILE A 1 82 ? 8.292 6.844 -4.178 1.00 85.94 82 ILE A C 1
ATOM 650 O O . ILE A 1 82 ? 7.483 5.920 -4.314 1.00 85.94 82 ILE A O 1
ATOM 654 N N . PRO A 1 83 ? 8.427 7.813 -5.101 1.00 82.44 83 PRO A N 1
ATOM 655 C CA . PRO A 1 83 ? 7.615 7.875 -6.315 1.00 82.44 83 PRO A CA 1
ATOM 656 C C . PRO A 1 83 ? 7.981 6.795 -7.339 1.00 82.44 83 PRO A C 1
ATOM 658 O O . PRO A 1 83 ? 7.116 6.416 -8.127 1.00 82.44 83 PRO A O 1
ATOM 661 N N . ASP A 1 84 ? 9.221 6.302 -7.300 1.00 82.81 84 ASP A N 1
ATOM 662 C CA . ASP A 1 84 ? 9.720 5.186 -8.103 1.00 82.81 84 ASP A CA 1
ATOM 663 C C . ASP A 1 84 ? 10.684 4.335 -7.260 1.00 82.81 84 ASP A C 1
ATOM 665 O O . ASP A 1 84 ? 11.831 4.712 -6.998 1.00 82.81 84 ASP A O 1
ATOM 669 N N . ALA A 1 85 ? 10.196 3.180 -6.804 1.00 81.56 85 ALA A N 1
ATOM 670 C CA . ALA A 1 85 ? 10.980 2.254 -5.997 1.00 81.56 85 ALA A CA 1
ATOM 671 C C . ALA A 1 85 ? 12.141 1.620 -6.784 1.00 81.56 85 ALA A C 1
ATOM 673 O O . ALA A 1 85 ? 13.172 1.297 -6.194 1.00 81.56 85 ALA A O 1
ATOM 674 N N . ALA A 1 86 ? 12.008 1.462 -8.105 1.00 80.12 86 ALA A N 1
ATOM 675 C CA . ALA A 1 86 ? 13.049 0.876 -8.943 1.00 80.12 86 ALA A CA 1
ATOM 676 C C . ALA A 1 86 ? 14.202 1.863 -9.174 1.00 80.12 86 ALA A C 1
ATOM 678 O O . ALA A 1 86 ? 15.367 1.468 -9.093 1.00 80.12 86 ALA A O 1
ATOM 679 N N . ALA A 1 87 ? 13.896 3.143 -9.412 1.00 79.62 87 ALA A N 1
ATOM 680 C CA . ALA A 1 87 ? 14.913 4.193 -9.466 1.00 79.62 87 ALA A CA 1
ATOM 681 C C . ALA A 1 87 ? 15.639 4.332 -8.123 1.00 79.62 87 ALA A C 1
ATOM 683 O O . ALA A 1 87 ? 16.867 4.365 -8.097 1.00 79.62 87 ALA A O 1
ATOM 684 N N . PHE A 1 88 ? 14.903 4.323 -7.008 1.00 78.06 88 PHE A N 1
ATOM 685 C CA . PHE A 1 88 ? 15.499 4.394 -5.673 1.00 78.06 88 PHE A CA 1
ATOM 686 C C . PHE A 1 88 ? 16.440 3.213 -5.385 1.00 78.06 88 PHE A C 1
ATOM 688 O O . PHE A 1 88 ? 17.575 3.422 -4.963 1.00 78.06 88 PHE A O 1
ATOM 695 N N . ALA A 1 89 ? 16.034 1.979 -5.700 1.00 78.75 89 ALA A N 1
ATOM 696 C CA . ALA A 1 89 ? 16.882 0.800 -5.506 1.00 78.75 89 ALA A CA 1
ATOM 697 C C . ALA A 1 89 ? 18.201 0.866 -6.298 1.00 78.75 89 ALA A C 1
ATOM 699 O O . ALA A 1 89 ? 19.223 0.371 -5.830 1.00 78.75 89 ALA A O 1
ATOM 700 N N . LYS A 1 90 ? 18.206 1.505 -7.476 1.00 77.75 90 LYS A N 1
ATOM 701 C CA . LYS A 1 90 ? 19.428 1.716 -8.269 1.00 77.75 90 LYS A CA 1
ATOM 702 C C . LYS A 1 90 ? 20.387 2.725 -7.638 1.00 77.75 90 LYS A C 1
ATOM 704 O O . LYS A 1 90 ? 21.581 2.592 -7.853 1.00 77.75 90 LYS A O 1
ATOM 709 N N . THR A 1 91 ? 19.893 3.703 -6.877 1.00 73.38 91 THR A N 1
ATOM 710 C CA . THR A 1 91 ? 20.751 4.690 -6.186 1.00 73.38 91 THR A CA 1
ATOM 711 C C . THR A 1 91 ? 21.464 4.130 -4.957 1.00 73.38 91 THR A C 1
ATOM 713 O O . THR A 1 91 ? 22.434 4.719 -4.497 1.00 73.38 91 THR A O 1
ATOM 716 N N . LEU A 1 92 ? 20.990 3.002 -4.424 1.00 74.62 92 LEU A N 1
ATOM 717 C CA . LEU A 1 92 ? 21.583 2.322 -3.269 1.00 74.62 92 LEU A CA 1
ATOM 718 C C . LEU A 1 92 ? 22.678 1.312 -3.652 1.00 74.62 92 LEU A C 1
ATOM 720 O O . LEU A 1 92 ? 23.239 0.668 -2.768 1.00 74.62 92 LEU A O 1
ATOM 724 N N . ARG A 1 93 ? 22.922 1.125 -4.952 1.00 55.44 93 ARG A N 1
ATOM 725 C CA . ARG A 1 93 ? 23.851 0.145 -5.513 1.00 55.44 93 ARG A CA 1
ATOM 726 C C . ARG A 1 93 ? 25.129 0.824 -5.977 1.00 55.44 93 ARG A C 1
ATOM 728 O O . ARG A 1 93 ? 26.187 0.181 -5.822 1.00 55.44 93 ARG A O 1
#

Secondary structure (DSSP, 8-state):
---HHHHHHHHHHHHHHHHHT--EEEEEEE-TT--HHHHHHHHTT--EEEEE-TTSSEEEEEEEHHHHHHHHHTT-EEEEEES-HHHHHHHT-